Protein AF-A0A015JJI2-F1 (afdb_monomer_lite)

Secondary structure (DSSP, 8-state):
--HHHHHHHHHHHHHHHHT-STTEEEEE--S--HHHHHHHHHTTT-PPPPPSEEEEEEEETTEEEEEEE----TT------

pLDDT: mean 76.3, std 12.67, range [42.53, 95.12]

Organism: Rhizophagus irregularis (strain DAOM 197198w) (NCBI:txid1432141)

Sequence (81 aa):
MDEDTFVHRYCHQILEEIFNKAEFSLVWANGESESSKERRLLDDHNYGRKPDFWILVNIEEADRELIFGEIKPPHCTIAVN

Foldseek 3Di:
DDPQVVVVVVVVVVVCVVQVDPQKDKAAPPDDDPVNVVVCVVPVNPDDDDARIWMWGCPDPVDTDIGGHHDDDPPPPPPPD

Radius of gyration: 15.62 Å; chains: 1; bounding box: 36×35×40 Å

Structure (mmCIF, N/CA/C/O backbone):
data_AF-A0A015JJI2-F1
#
_entry.id   AF-A0A015JJI2-F1
#
loop_
_atom_site.group_PDB
_atom_site.id
_atom_site.type_symbol
_atom_site.label_atom_id
_atom_site.label_alt_id
_atom_site.label_comp_id
_atom_site.label_asym_id
_atom_site.label_entity_id
_atom_site.label_seq_id
_atom_site.pdbx_PDB_ins_code
_atom_site.Cartn_x
_atom_site.Cartn_y
_atom_site.Cartn_z
_atom_site.occupancy
_atom_site.B_iso_or_equiv
_atom_site.auth_seq_id
_atom_site.auth_comp_id
_atom_site.auth_asym_id
_atom_site.auth_atom_id
_atom_site.pdbx_PDB_model_num
ATOM 1 N N . MET A 1 1 ? 0.290 -11.586 -19.968 1.00 58.38 1 MET A N 1
ATOM 2 C CA . MET A 1 1 ? 0.573 -10.908 -18.688 1.00 58.38 1 MET A CA 1
ATOM 3 C C . MET A 1 1 ? 1.959 -11.369 -18.297 1.00 58.38 1 MET A C 1
ATOM 5 O O . MET A 1 1 ? 2.199 -12.563 -18.412 1.00 58.38 1 MET A O 1
ATOM 9 N N . ASP A 1 2 ? 2.869 -10.448 -18.007 1.00 74.88 2 ASP A N 1
ATOM 10 C CA . ASP A 1 2 ? 4.217 -10.803 -17.557 1.00 74.88 2 ASP A CA 1
ATOM 11 C C . ASP A 1 2 ? 4.152 -11.399 -16.131 1.00 74.88 2 ASP A C 1
ATOM 13 O O . ASP A 1 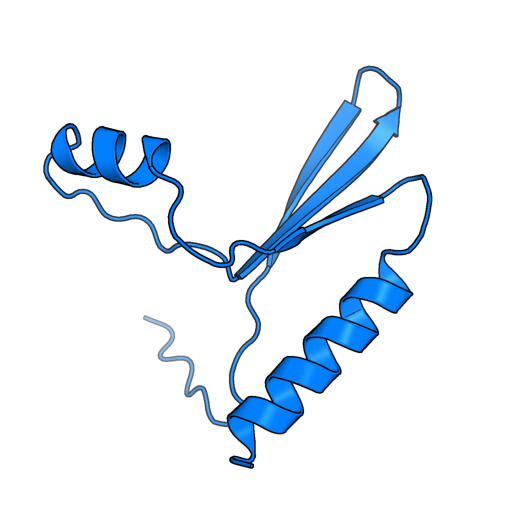2 ? 3.213 -11.106 -15.382 1.00 74.88 2 ASP A O 1
ATOM 17 N N . GLU A 1 3 ? 5.090 -12.288 -15.804 1.00 67.12 3 GLU A N 1
ATOM 18 C CA . GLU A 1 3 ? 5.143 -13.007 -14.526 1.00 67.12 3 GLU A CA 1
ATOM 19 C C . GLU A 1 3 ? 5.326 -12.039 -13.351 1.00 67.12 3 GLU A C 1
ATOM 21 O O . GLU A 1 3 ? 4.619 -12.165 -12.350 1.00 67.12 3 GLU A O 1
ATOM 26 N N . ASP A 1 4 ? 6.149 -10.999 -13.517 1.00 65.75 4 ASP A N 1
ATOM 27 C CA . ASP A 1 4 ? 6.352 -9.962 -12.499 1.00 65.75 4 ASP A CA 1
ATOM 28 C C . ASP A 1 4 ? 5.051 -9.201 -12.217 1.00 65.75 4 ASP A C 1
ATOM 30 O O . ASP A 1 4 ? 4.675 -8.988 -11.064 1.00 65.75 4 ASP A O 1
ATOM 34 N N . THR A 1 5 ? 4.295 -8.853 -13.260 1.00 70.50 5 THR A N 1
ATOM 35 C CA . THR A 1 5 ? 2.989 -8.194 -13.132 1.00 70.50 5 THR A CA 1
ATOM 36 C C . THR A 1 5 ? 1.972 -9.078 -12.403 1.00 70.50 5 THR A C 1
ATOM 38 O O . THR A 1 5 ? 1.151 -8.572 -11.632 1.00 70.50 5 THR A O 1
ATOM 41 N N . PHE A 1 6 ? 1.994 -10.393 -12.641 1.00 69.31 6 PHE A N 1
ATOM 42 C CA . PHE A 1 6 ? 1.105 -11.341 -11.967 1.00 69.31 6 PHE A CA 1
ATOM 43 C C . PHE A 1 6 ? 1.463 -11.491 -10.483 1.00 69.31 6 PHE A C 1
ATOM 45 O O . PHE A 1 6 ? 0.585 -11.350 -9.629 1.00 69.31 6 PHE A O 1
ATOM 52 N N . VAL A 1 7 ? 2.747 -11.699 -10.175 1.00 72.94 7 VAL A N 1
ATOM 53 C CA . VAL A 1 7 ? 3.257 -11.801 -8.800 1.00 72.94 7 VAL A CA 1
ATOM 54 C C . VAL A 1 7 ? 2.965 -10.517 -8.029 1.00 72.94 7 VAL A C 1
ATOM 56 O O . VAL A 1 7 ? 2.440 -10.575 -6.920 1.00 72.94 7 VAL A O 1
ATOM 59 N N . HIS A 1 8 ? 3.203 -9.351 -8.634 1.00 77.50 8 HIS A N 1
ATOM 60 C CA . HIS A 1 8 ? 2.953 -8.067 -7.987 1.00 77.50 8 HIS A CA 1
ATOM 61 C C . HIS A 1 8 ? 1.467 -7.867 -7.658 1.00 77.50 8 HIS A C 1
ATOM 63 O O . HIS A 1 8 ? 1.131 -7.476 -6.543 1.00 77.50 8 HIS A O 1
ATOM 69 N N . ARG A 1 9 ? 0.556 -8.210 -8.581 1.00 81.25 9 ARG A N 1
ATOM 70 C CA . ARG A 1 9 ? -0.894 -8.159 -8.319 1.00 81.25 9 ARG A CA 1
ATOM 71 C C . ARG A 1 9 ? -1.323 -9.108 -7.205 1.00 81.25 9 ARG A C 1
ATOM 73 O O . ARG A 1 9 ? -2.156 -8.734 -6.386 1.00 81.25 9 ARG A O 1
ATOM 80 N N . TYR A 1 10 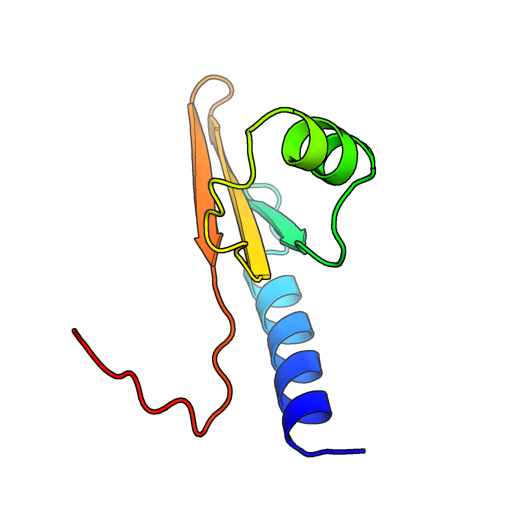? -0.762 -10.311 -7.170 1.00 86.12 10 TYR A N 1
ATOM 81 C CA . TYR A 1 10 ? -1.070 -11.282 -6.126 1.00 86.12 10 TYR A CA 1
ATOM 82 C C . TYR A 1 10 ? -0.569 -10.815 -4.750 1.00 86.12 10 TYR A C 1
ATOM 84 O O . TYR A 1 10 ? -1.293 -10.908 -3.761 1.00 86.12 10 TYR A O 1
ATOM 92 N N . CYS A 1 11 ? 0.627 -10.221 -4.688 1.00 86.38 11 CYS A N 1
ATOM 93 C CA . CYS A 1 11 ? 1.141 -9.597 -3.470 1.00 86.38 11 CYS A CA 1
ATOM 94 C C . CYS A 1 11 ? 0.249 -8.450 -2.981 1.00 86.38 11 CYS A C 1
ATOM 96 O O . CYS A 1 11 ? 0.021 -8.354 -1.778 1.00 86.38 11 CYS A O 1
ATOM 98 N N . HIS A 1 12 ? -0.282 -7.614 -3.885 1.00 88.88 12 HIS A N 1
ATOM 99 C CA . HIS A 1 12 ? -1.231 -6.556 -3.510 1.00 88.88 12 HIS A CA 1
ATOM 100 C C . HIS A 1 12 ? -2.468 -7.135 -2.825 1.00 88.88 12 HIS A C 1
ATOM 102 O O . HIS A 1 12 ? -2.808 -6.705 -1.729 1.00 88.88 12 HIS A O 1
ATOM 108 N N . GLN A 1 13 ? -3.074 -8.164 -3.421 1.00 90.81 13 GLN A N 1
ATOM 109 C CA . GLN A 1 13 ? -4.272 -8.809 -2.875 1.00 90.81 13 GLN A CA 1
ATOM 110 C C . GLN A 1 13 ? -4.029 -9.433 -1.497 1.00 90.81 13 GLN A C 1
ATOM 112 O O . GLN A 1 13 ? -4.832 -9.243 -0.589 1.00 90.81 13 GLN A O 1
ATOM 117 N N . ILE A 1 14 ? -2.909 -10.141 -1.318 1.00 93.19 14 ILE A N 1
ATOM 118 C CA . ILE A 1 14 ? -2.567 -10.745 -0.024 1.00 93.19 14 ILE A CA 1
ATOM 119 C C . ILE A 1 14 ? -2.323 -9.674 1.039 1.00 93.19 14 ILE A C 1
ATOM 121 O O . ILE A 1 14 ? -2.779 -9.824 2.169 1.00 93.19 14 ILE A O 1
ATOM 125 N N . LEU A 1 15 ? -1.589 -8.608 0.713 1.00 92.62 15 LEU A N 1
ATOM 126 C CA . LEU A 1 15 ? -1.303 -7.542 1.674 1.00 92.62 15 LEU A CA 1
ATOM 127 C C . LEU A 1 15 ? -2.584 -6.810 2.077 1.00 92.62 15 LEU A C 1
ATOM 129 O O . LEU A 1 15 ? -2.784 -6.552 3.262 1.00 92.62 15 LEU A O 1
ATOM 133 N N . GLU A 1 16 ? -3.472 -6.541 1.120 1.00 92.44 16 GLU A N 1
ATOM 134 C CA . GLU A 1 16 ? -4.803 -6.008 1.404 1.00 92.44 16 GLU A CA 1
ATOM 135 C C . GLU A 1 16 ? -5.585 -6.940 2.330 1.00 92.44 16 GLU A C 1
ATOM 137 O O . GLU A 1 16 ? -6.142 -6.464 3.309 1.00 92.44 16 GLU A O 1
ATOM 142 N N . GLU A 1 17 ? -5.575 -8.255 2.099 1.00 95.12 17 GLU A N 1
ATOM 143 C CA . GLU A 1 17 ? -6.262 -9.221 2.963 1.00 95.12 17 GLU A CA 1
ATOM 144 C C . GLU A 1 17 ? -5.672 -9.276 4.384 1.00 95.12 17 GLU A C 1
ATOM 146 O O . GLU A 1 17 ? -6.415 -9.233 5.365 1.00 95.12 17 GLU A O 1
ATOM 151 N N . ILE A 1 18 ? -4.341 -9.321 4.512 1.00 93.62 18 ILE A N 1
ATOM 152 C CA . ILE A 1 18 ? -3.641 -9.382 5.806 1.00 93.62 18 ILE A CA 1
ATOM 153 C C . ILE A 1 18 ? -3.933 -8.137 6.651 1.00 93.62 18 ILE A C 1
ATOM 155 O O . ILE A 1 18 ? -4.178 -8.251 7.857 1.00 93.62 18 ILE A O 1
ATOM 159 N N . PHE A 1 19 ? -3.900 -6.959 6.023 1.00 91.69 19 PHE A N 1
ATOM 160 C CA . PHE A 1 19 ? -4.067 -5.669 6.693 1.00 91.69 19 PHE A CA 1
ATOM 161 C C . PHE A 1 19 ? -5.493 -5.116 6.608 1.00 91.69 19 PHE A C 1
ATOM 163 O O . PHE A 1 19 ? -5.724 -3.976 7.007 1.00 91.69 19 PHE A O 1
ATOM 170 N N . ASN A 1 20 ? -6.471 -5.916 6.173 1.00 91.56 20 ASN A N 1
ATOM 171 C CA . ASN A 1 20 ? -7.889 -5.568 6.235 1.00 91.56 20 ASN A CA 1
ATOM 172 C C . ASN A 1 20 ? -8.433 -5.728 7.664 1.00 91.56 20 ASN A C 1
ATOM 174 O O . ASN A 1 20 ? -9.295 -6.565 7.944 1.00 91.56 20 ASN A O 1
ATOM 178 N N . LYS A 1 21 ? -7.890 -4.943 8.594 1.00 90.62 21 LYS A N 1
ATOM 179 C CA . LYS A 1 21 ? -8.382 -4.843 9.968 1.00 90.62 21 LYS A CA 1
ATOM 180 C C . LYS A 1 21 ? -8.415 -3.384 10.403 1.00 90.62 21 LYS A C 1
ATOM 182 O O . LYS A 1 21 ? -7.648 -2.572 9.901 1.00 90.62 21 LYS A O 1
ATOM 187 N N . ALA A 1 22 ? -9.296 -3.056 11.344 1.00 87.62 22 ALA A N 1
ATOM 188 C CA . ALA A 1 22 ? -9.525 -1.677 11.784 1.00 87.62 22 ALA A CA 1
ATOM 189 C C . ALA A 1 22 ? -8.284 -1.025 12.425 1.00 87.62 22 ALA A C 1
ATOM 191 O O . ALA A 1 22 ? -8.150 0.200 12.427 1.00 87.62 22 ALA A O 1
ATOM 192 N N . GLU A 1 23 ? -7.374 -1.840 12.953 1.00 89.62 23 GLU A N 1
ATOM 193 C CA . GLU A 1 23 ? -6.131 -1.402 13.581 1.00 89.62 23 GLU A CA 1
ATOM 194 C C . GLU A 1 23 ? -5.061 -0.999 12.557 1.00 89.62 23 GLU A C 1
ATOM 196 O O . GLU A 1 23 ? -4.065 -0.384 12.933 1.00 89.62 23 GLU A O 1
ATOM 201 N N . PHE A 1 24 ? -5.250 -1.313 11.271 1.00 90.31 24 PHE A N 1
ATOM 202 C CA . PHE A 1 24 ? -4.271 -1.050 10.222 1.00 90.31 24 PHE A CA 1
ATOM 203 C C . PHE A 1 24 ? -4.858 -0.207 9.091 1.00 90.31 24 PHE A C 1
ATOM 205 O O . PHE A 1 24 ? -6.017 -0.335 8.708 1.00 90.31 24 PHE A O 1
ATOM 212 N N . SER A 1 25 ? -4.018 0.642 8.508 1.00 90.00 25 SER A N 1
ATOM 213 C CA . SER A 1 25 ? -4.299 1.290 7.230 1.00 90.00 25 SER A CA 1
ATOM 214 C C . SER A 1 25 ? -3.135 1.048 6.284 1.00 90.00 25 SER A C 1
ATOM 216 O O . SER A 1 25 ? -2.045 1.588 6.481 1.00 90.00 25 SER A O 1
ATOM 218 N N . LEU A 1 26 ? -3.364 0.198 5.282 1.00 91.00 26 LEU A N 1
ATOM 219 C CA . LEU A 1 26 ? -2.421 -0.056 4.199 1.00 91.00 26 LEU A CA 1
ATOM 220 C C . LEU A 1 26 ? -2.534 1.058 3.157 1.00 91.00 26 LEU A C 1
ATOM 222 O O . LEU A 1 26 ? -3.610 1.306 2.611 1.00 91.00 26 LEU A O 1
ATOM 226 N N . VAL A 1 27 ? -1.413 1.707 2.851 1.00 88.50 27 VAL A N 1
ATOM 227 C CA . VAL A 1 27 ? -1.342 2.750 1.829 1.00 88.50 27 VAL A CA 1
ATOM 228 C C . VAL A 1 27 ? -0.298 2.380 0.792 1.00 88.50 27 VAL A C 1
ATOM 230 O O . VAL A 1 27 ? 0.894 2.270 1.083 1.00 88.50 27 VAL A O 1
ATOM 233 N N . TRP A 1 28 ? -0.753 2.235 -0.447 1.00 88.44 28 TRP A N 1
ATOM 234 C CA . TRP A 1 28 ? 0.121 2.027 -1.587 1.00 88.44 28 TRP A CA 1
ATOM 235 C C . TRP A 1 28 ? 0.828 3.319 -1.974 1.00 88.44 28 TRP A C 1
ATOM 237 O O . TRP A 1 28 ? 0.195 4.348 -2.218 1.00 88.44 28 TRP A O 1
ATOM 247 N N . ALA A 1 29 ? 2.142 3.257 -2.137 1.00 81.38 29 ALA A N 1
ATOM 248 C CA . ALA A 1 29 ? 2.937 4.379 -2.602 1.00 81.38 29 ALA A CA 1
ATOM 249 C C . ALA A 1 29 ? 2.934 4.445 -4.144 1.00 81.38 29 ALA A C 1
ATOM 251 O O . ALA A 1 29 ? 3.957 4.706 -4.780 1.00 81.38 29 ALA A O 1
ATOM 252 N N . ASN A 1 30 ? 1.784 4.218 -4.779 1.00 69.94 30 ASN A N 1
ATOM 253 C CA . ASN A 1 30 ? 1.661 4.147 -6.234 1.00 69.94 30 ASN A CA 1
ATOM 254 C C . ASN A 1 30 ? 1.648 5.565 -6.819 1.00 69.94 30 ASN A C 1
ATOM 256 O O . ASN A 1 30 ? 0.652 6.278 -6.741 1.00 69.94 30 ASN A O 1
ATOM 260 N N . GLY A 1 31 ? 2.769 5.984 -7.407 1.00 59.41 31 GLY A N 1
ATOM 261 C CA . GLY A 1 31 ? 2.907 7.313 -8.005 1.00 59.41 31 GLY A CA 1
ATOM 262 C C . GLY A 1 31 ? 3.368 8.379 -7.014 1.00 59.41 31 GLY A C 1
ATOM 263 O O . GLY A 1 31 ? 3.075 8.376 -5.821 1.00 59.41 31 GLY A O 1
ATOM 264 N N . GLU A 1 32 ? 4.246 9.247 -7.482 1.00 59.81 32 GLU A N 1
ATOM 265 C CA . GLU A 1 32 ? 4.671 10.412 -6.726 1.00 59.81 32 GLU A CA 1
ATOM 266 C C . GLU A 1 32 ? 3.531 11.435 -6.650 1.00 59.81 32 GLU A C 1
ATOM 268 O O . GLU A 1 32 ? 3.001 11.827 -7.689 1.00 59.81 32 GLU A O 1
ATOM 273 N N . SER A 1 33 ? 3.163 11.872 -5.440 1.00 64.62 33 SER A N 1
ATOM 274 C CA . SER A 1 33 ? 2.204 12.968 -5.273 1.00 64.62 33 SER A CA 1
ATOM 275 C C . SER A 1 33 ? 2.769 14.271 -5.839 1.00 64.62 33 SER A C 1
ATOM 277 O O . SER A 1 33 ? 3.977 14.496 -5.796 1.00 64.62 33 SER A O 1
ATOM 279 N N . GLU A 1 34 ? 1.907 15.177 -6.300 1.00 66.25 34 GLU A N 1
ATOM 280 C CA . GLU A 1 34 ? 2.338 16.508 -6.762 1.00 66.25 34 GLU A CA 1
ATOM 281 C C . GLU A 1 34 ? 3.150 17.253 -5.690 1.00 66.25 34 GLU A C 1
ATOM 283 O O . GLU A 1 34 ? 4.187 17.829 -5.989 1.00 66.25 34 GLU A O 1
ATOM 288 N N . SER A 1 35 ? 2.773 17.122 -4.413 1.00 65.88 35 SER A N 1
ATOM 289 C CA . SER A 1 35 ? 3.543 17.672 -3.290 1.00 65.88 35 SER A CA 1
ATOM 290 C C . SER A 1 35 ? 4.939 17.056 -3.136 1.00 65.88 35 SER A C 1
ATOM 292 O O . SER A 1 35 ? 5.873 17.731 -2.705 1.00 65.88 35 SER A O 1
ATOM 294 N N . SER A 1 36 ? 5.101 15.773 -3.479 1.00 66.44 36 SER A N 1
ATOM 295 C CA . SER A 1 36 ? 6.404 15.112 -3.501 1.00 66.44 36 SER A CA 1
ATOM 296 C C . SER A 1 36 ? 7.231 15.620 -4.684 1.00 66.44 36 SER A C 1
ATOM 298 O O . SER A 1 36 ? 8.398 15.924 -4.463 1.00 66.44 36 SER A O 1
ATOM 300 N N . LYS A 1 37 ? 6.626 15.844 -5.864 1.00 69.19 37 LYS A N 1
ATOM 301 C CA . LYS A 1 37 ? 7.298 16.466 -7.029 1.00 69.19 37 LYS A CA 1
ATOM 302 C C . LYS A 1 37 ? 7.810 17.856 -6.706 1.00 69.19 37 LYS A C 1
ATOM 304 O O . LYS A 1 37 ? 8.960 18.179 -6.982 1.00 69.19 37 LYS A O 1
ATOM 309 N N . GLU A 1 38 ? 6.967 18.663 -6.079 1.00 71.19 38 GLU A N 1
ATOM 310 C CA . GLU A 1 38 ? 7.273 20.052 -5.750 1.00 71.19 38 GLU A CA 1
ATOM 311 C C 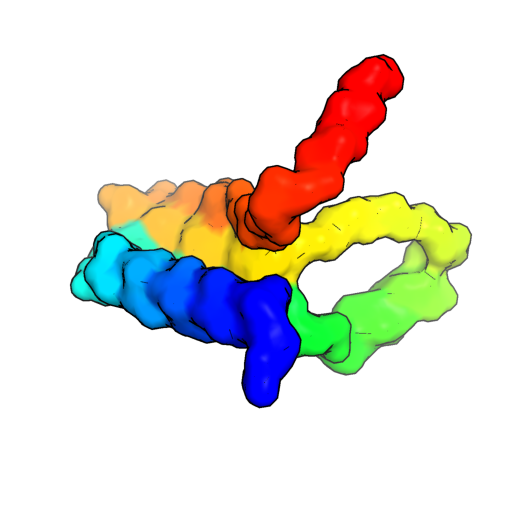. GLU A 1 38 ? 8.384 20.150 -4.695 1.00 71.19 38 GLU A C 1
ATOM 313 O O . GLU A 1 38 ? 9.336 20.909 -4.863 1.00 71.19 38 GLU A O 1
ATOM 318 N N . ARG A 1 39 ? 8.344 19.297 -3.660 1.00 69.19 39 ARG A N 1
ATOM 319 C CA . ARG A 1 39 ? 9.450 19.177 -2.694 1.00 69.19 39 ARG A CA 1
ATOM 320 C C . ARG A 1 39 ? 10.733 18.655 -3.339 1.00 69.19 39 ARG A C 1
ATOM 322 O O . ARG A 1 39 ? 11.802 19.139 -2.991 1.00 69.19 39 ARG A O 1
ATOM 329 N N . ARG A 1 40 ? 10.650 17.726 -4.300 1.00 68.50 40 ARG A N 1
ATOM 330 C CA . ARG A 1 40 ? 11.824 17.226 -5.042 1.00 68.50 40 ARG A CA 1
ATOM 331 C C . ARG A 1 40 ? 12.517 18.308 -5.863 1.00 68.50 40 ARG A C 1
ATOM 333 O O . ARG A 1 40 ? 13.738 18.271 -5.962 1.00 68.50 40 ARG A O 1
ATOM 340 N N . LEU A 1 41 ? 11.765 19.260 -6.416 1.00 69.62 41 LEU A N 1
ATOM 341 C CA . LEU A 1 41 ? 12.329 20.415 -7.125 1.00 69.62 41 LEU A CA 1
ATOM 342 C C . LEU A 1 41 ? 13.057 21.388 -6.181 1.00 69.62 41 LEU A C 1
ATOM 344 O O . LEU A 1 41 ? 13.933 22.120 -6.632 1.00 69.62 41 LEU A O 1
ATOM 348 N N . LEU A 1 42 ? 12.707 21.393 -4.890 1.00 75.25 42 LEU A N 1
ATOM 349 C CA . LEU A 1 42 ? 13.287 22.266 -3.864 1.00 75.25 42 LEU A CA 1
ATOM 350 C C . LEU A 1 42 ? 14.497 21.657 -3.130 1.00 75.25 42 LEU A C 1
ATOM 352 O O . LEU A 1 42 ? 15.396 22.406 -2.764 1.00 75.25 42 LEU A O 1
ATOM 356 N N . ASP A 1 43 ? 14.541 20.336 -2.921 1.00 71.38 43 ASP A N 1
ATOM 357 C CA . ASP A 1 43 ? 15.546 19.651 -2.072 1.00 71.38 43 ASP A CA 1
ATOM 358 C C . ASP A 1 43 ? 16.863 19.271 -2.794 1.00 71.38 43 ASP A C 1
ATOM 360 O O . ASP A 1 43 ? 17.592 18.366 -2.374 1.00 71.38 43 ASP A O 1
ATOM 364 N N . ASP A 1 44 ? 17.163 19.953 -3.904 1.00 65.94 44 ASP A N 1
ATOM 365 C CA . ASP A 1 44 ? 18.386 19.798 -4.710 1.00 65.94 44 ASP A CA 1
ATOM 366 C C . ASP A 1 44 ? 18.740 18.331 -5.029 1.00 65.94 44 ASP A C 1
ATOM 368 O O . ASP A 1 44 ? 19.899 17.924 -5.038 1.00 65.94 44 ASP A O 1
ATOM 372 N N . HIS A 1 45 ? 17.713 17.513 -5.290 1.00 60.19 45 HIS A N 1
ATOM 373 C CA . HIS A 1 45 ? 17.856 16.123 -5.730 1.00 60.19 45 HIS A CA 1
ATOM 374 C C . HIS A 1 45 ? 18.519 15.162 -4.721 1.00 60.19 45 HIS A C 1
ATOM 376 O O . HIS A 1 45 ? 19.030 14.113 -5.113 1.00 60.19 45 HIS A O 1
ATOM 382 N N . ASN A 1 46 ? 18.472 15.435 -3.413 1.00 59.34 46 ASN A N 1
ATOM 383 C CA . ASN A 1 46 ? 18.831 14.422 -2.413 1.00 59.34 46 ASN A CA 1
ATOM 384 C C . ASN A 1 46 ? 17.744 13.333 -2.345 1.00 59.34 46 ASN A C 1
ATOM 386 O O . ASN A 1 46 ? 16.751 13.442 -1.627 1.00 59.34 46 ASN A O 1
ATOM 390 N N . TYR A 1 47 ? 17.901 12.284 -3.154 1.00 66.19 47 TYR A N 1
ATOM 391 C CA . TYR A 1 47 ? 16.897 11.234 -3.304 1.00 66.19 47 TYR A CA 1
ATOM 392 C C . TYR A 1 47 ? 16.998 10.171 -2.203 1.00 66.19 47 TYR A C 1
ATOM 394 O O . TYR A 1 47 ? 17.961 9.409 -2.134 1.00 66.19 47 TYR A O 1
ATOM 402 N N . GLY A 1 48 ? 15.947 10.051 -1.393 1.00 66.31 48 GLY A N 1
ATOM 403 C CA . GLY A 1 48 ? 15.668 8.828 -0.642 1.00 66.31 48 GLY A CA 1
ATOM 404 C C . GLY A 1 48 ? 14.970 7.790 -1.523 1.00 66.31 48 GLY A C 1
ATOM 405 O O . GLY A 1 48 ? 14.245 8.137 -2.461 1.00 66.31 48 GLY A O 1
ATOM 406 N N . ARG A 1 49 ? 15.152 6.500 -1.222 1.00 73.06 49 ARG A N 1
ATOM 407 C CA . ARG A 1 49 ? 14.391 5.439 -1.888 1.00 73.06 49 ARG A CA 1
ATOM 408 C C . ARG A 1 49 ? 12.931 5.499 -1.446 1.00 73.06 49 ARG A C 1
ATOM 410 O O . ARG A 1 49 ? 12.639 5.494 -0.253 1.00 73.06 49 ARG A O 1
ATOM 417 N N . LYS A 1 50 ? 12.019 5.547 -2.416 1.00 77.94 50 LYS A N 1
ATOM 418 C CA . LYS A 1 50 ? 10.583 5.497 -2.153 1.00 77.94 50 LYS A CA 1
ATOM 419 C C . LYS A 1 50 ? 10.167 4.046 -1.842 1.00 77.94 50 LYS A C 1
ATOM 421 O O . LYS A 1 50 ? 10.502 3.177 -2.646 1.00 77.94 50 LYS A O 1
ATOM 426 N N . PRO A 1 51 ? 9.461 3.787 -0.727 1.00 85.50 51 PRO A N 1
ATOM 427 C CA . PRO A 1 51 ? 8.909 2.466 -0.428 1.00 85.50 51 PRO A CA 1
ATOM 428 C C . PRO A 1 51 ? 7.753 2.135 -1.381 1.00 85.50 51 PRO A C 1
ATOM 430 O O . PRO A 1 51 ? 7.181 3.042 -1.985 1.00 85.50 51 PRO A O 1
ATOM 433 N N . ASP A 1 52 ? 7.375 0.861 -1.479 1.00 85.50 52 ASP A N 1
ATOM 434 C CA . ASP A 1 52 ? 6.229 0.434 -2.297 1.00 85.50 52 ASP A CA 1
ATOM 435 C C . ASP A 1 52 ? 4.898 0.651 -1.566 1.00 85.50 52 ASP A C 1
ATOM 437 O O . ASP A 1 52 ? 3.878 0.970 -2.179 1.00 85.50 52 ASP A O 1
ATOM 441 N N . PHE A 1 53 ? 4.907 0.526 -0.240 1.00 88.56 53 PHE A N 1
ATOM 442 C CA . PHE A 1 53 ? 3.756 0.801 0.612 1.00 88.56 53 PHE A CA 1
ATOM 443 C C . PHE A 1 53 ? 4.196 1.205 2.019 1.00 88.56 53 PHE A C 1
ATOM 445 O O . PHE A 1 53 ? 5.350 1.019 2.417 1.00 88.56 53 PHE A O 1
ATOM 452 N N . TRP A 1 54 ? 3.259 1.745 2.787 1.00 90.88 54 TRP A N 1
ATOM 453 C CA . TRP A 1 54 ? 3.398 1.865 4.231 1.00 90.88 54 TRP A CA 1
ATOM 454 C C . TRP A 1 54 ? 2.114 1.448 4.939 1.00 90.88 54 TRP A C 1
ATOM 456 O O . TRP A 1 54 ? 1.027 1.480 4.361 1.00 90.88 54 TRP A O 1
ATOM 466 N N . ILE A 1 55 ? 2.251 1.050 6.198 1.00 91.12 55 ILE A N 1
ATOM 467 C CA . ILE A 1 55 ? 1.149 0.661 7.070 1.00 91.12 55 ILE A CA 1
ATOM 468 C C . ILE A 1 55 ? 1.127 1.628 8.240 1.00 91.12 55 ILE A C 1
ATOM 470 O O . ILE A 1 55 ? 2.143 1.827 8.907 1.00 91.12 55 ILE A O 1
ATOM 474 N N . LEU A 1 56 ? -0.035 2.221 8.480 1.00 89.75 56 LEU A N 1
ATOM 475 C CA . LEU A 1 56 ? -0.313 2.938 9.713 1.00 89.75 56 LEU A CA 1
ATOM 476 C C . LEU A 1 56 ? -0.923 1.952 10.707 1.00 89.75 56 LEU A C 1
ATOM 478 O O . LEU A 1 56 ? -1.960 1.360 10.408 1.00 89.75 56 LEU A O 1
ATOM 482 N N . VAL A 1 57 ? -0.292 1.781 11.863 1.00 88.69 57 VAL A N 1
ATOM 483 C CA . VAL A 1 57 ? -0.822 0.970 12.961 1.00 88.69 57 VAL A CA 1
ATOM 484 C C . VAL A 1 57 ? -1.458 1.901 13.983 1.00 88.69 57 VAL A C 1
ATOM 486 O O . VAL A 1 57 ? -0.791 2.783 14.519 1.00 88.69 57 VAL A O 1
ATOM 489 N N . ASN A 1 58 ? -2.743 1.709 14.255 1.00 80.06 58 ASN A N 1
ATOM 490 C CA . ASN A 1 58 ? -3.468 2.414 15.303 1.00 80.06 58 ASN A CA 1
ATOM 491 C C . ASN A 1 58 ? -3.398 1.573 16.582 1.00 80.06 58 ASN A C 1
ATOM 493 O O . ASN A 1 58 ? -4.249 0.710 16.793 1.00 80.06 58 ASN A O 1
ATOM 497 N N . ILE A 1 59 ? -2.363 1.789 17.399 1.00 71.50 59 ILE A N 1
ATOM 498 C CA . ILE A 1 59 ? -2.151 1.020 18.636 1.00 71.50 59 ILE A CA 1
ATOM 499 C C . ILE A 1 59 ? -2.920 1.664 19.802 1.00 71.50 59 ILE A C 1
ATOM 501 O O . ILE A 1 59 ? -3.400 0.932 20.654 1.00 71.50 59 ILE A O 1
ATOM 505 N N . GLU A 1 60 ? -3.143 2.988 19.779 1.00 69.06 60 GLU A N 1
ATOM 506 C CA . GLU A 1 60 ? -4.080 3.769 20.617 1.00 69.06 60 GLU A CA 1
ATOM 507 C C . GLU A 1 60 ? -4.152 5.225 20.077 1.00 69.06 60 GLU A C 1
ATOM 509 O O . GLU A 1 60 ? -3.359 5.593 19.212 1.00 69.06 60 GLU A O 1
ATOM 514 N N . GLU A 1 61 ? -5.088 6.081 20.530 1.00 61.72 61 GLU A N 1
ATOM 515 C CA . GLU A 1 61 ? -5.293 7.446 19.973 1.00 61.72 61 GLU A CA 1
ATOM 516 C C . GLU A 1 61 ? -4.022 8.324 19.930 1.00 61.72 61 GLU A C 1
ATOM 518 O O . GLU A 1 61 ? -3.916 9.196 19.062 1.00 61.72 61 GLU A O 1
ATOM 523 N N . ALA A 1 62 ? -3.060 8.080 20.827 1.00 63.91 62 ALA A N 1
ATOM 524 C CA . ALA A 1 62 ? -1.789 8.801 20.905 1.00 63.91 62 ALA A CA 1
ATOM 525 C C . ALA A 1 62 ? -0.618 8.095 20.191 1.00 63.91 62 ALA A C 1
ATOM 527 O O . ALA A 1 62 ? 0.336 8.768 19.801 1.00 63.91 62 ALA A O 1
ATOM 528 N N . ASP A 1 63 ? -0.714 6.782 19.961 1.00 62.22 63 ASP A N 1
ATOM 529 C CA . ASP A 1 63 ? 0.384 5.950 19.470 1.00 62.22 63 ASP A CA 1
ATOM 530 C C . ASP A 1 63 ? 0.037 5.374 18.094 1.00 62.22 63 ASP A C 1
ATOM 532 O O . ASP A 1 63 ? -0.612 4.332 17.944 1.00 62.22 63 ASP A O 1
ATOM 536 N N . ARG A 1 64 ? 0.476 6.102 17.062 1.00 75.88 64 ARG A N 1
ATOM 537 C CA . ARG A 1 64 ? 0.440 5.650 15.670 1.00 75.88 64 ARG A CA 1
ATOM 538 C C . ARG A 1 64 ? 1.839 5.246 15.239 1.00 75.88 64 ARG A C 1
ATOM 540 O O . ARG A 1 64 ? 2.734 6.089 15.200 1.00 75.88 64 ARG A O 1
ATOM 547 N N . GLU A 1 65 ? 2.017 3.982 14.875 1.00 85.12 65 GLU A N 1
ATOM 548 C CA . GLU A 1 65 ? 3.271 3.498 14.296 1.00 85.12 65 GLU A CA 1
ATOM 549 C C . GLU A 1 65 ? 3.186 3.511 12.766 1.00 85.12 65 GLU A C 1
ATOM 551 O O . GLU A 1 65 ? 2.133 3.238 12.184 1.00 85.12 65 GLU A O 1
ATOM 556 N N . LEU A 1 66 ? 4.295 3.854 12.107 1.00 87.75 66 LEU A N 1
ATOM 557 C CA . LEU A 1 66 ? 4.409 3.861 10.652 1.00 87.75 66 LEU A CA 1
ATOM 558 C C . LEU A 1 66 ? 5.459 2.840 10.216 1.00 87.75 66 LEU A C 1
ATOM 560 O O . LEU A 1 66 ? 6.635 2.975 10.550 1.00 87.75 66 LEU A O 1
ATOM 564 N N . ILE A 1 67 ? 5.036 1.853 9.429 1.00 90.00 67 ILE A N 1
ATOM 565 C CA . ILE A 1 67 ? 5.895 0.774 8.931 1.00 90.00 67 ILE A CA 1
ATOM 566 C C . ILE A 1 67 ? 6.023 0.897 7.413 1.00 90.00 67 ILE A C 1
ATOM 568 O O . ILE A 1 67 ? 5.014 0.968 6.718 1.00 90.00 67 ILE A O 1
ATOM 572 N N . PHE A 1 68 ? 7.248 0.889 6.885 1.00 89.31 68 PHE A N 1
ATOM 573 C CA . PHE A 1 68 ? 7.522 0.934 5.443 1.00 89.31 68 PHE A CA 1
ATOM 574 C C . PHE A 1 68 ? 7.789 -0.465 4.878 1.00 89.31 68 PHE A C 1
ATOM 576 O O . PHE A 1 68 ? 8.462 -1.270 5.521 1.00 89.31 68 PHE A 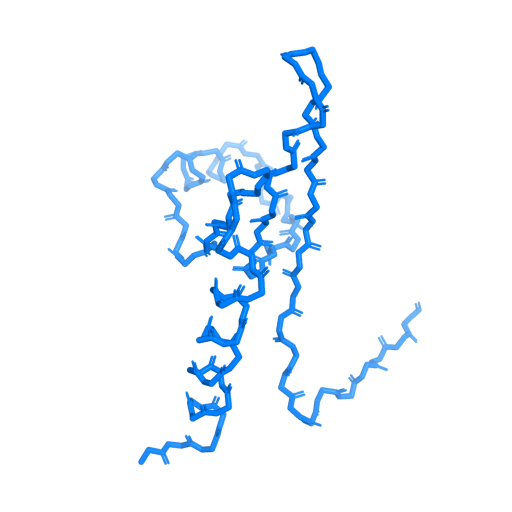O 1
ATOM 583 N N . GLY A 1 69 ? 7.307 -0.741 3.663 1.00 88.88 69 GLY A N 1
ATOM 584 C CA . GLY A 1 69 ? 7.476 -2.031 2.993 1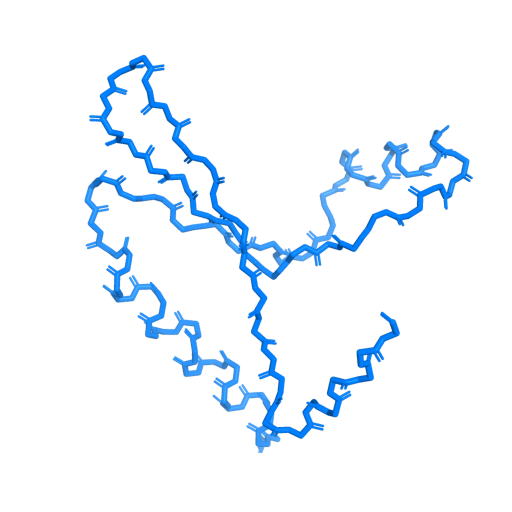.00 88.88 69 GLY A CA 1
ATOM 585 C C . GLY A 1 69 ? 7.885 -1.916 1.523 1.00 88.88 69 GLY A C 1
ATOM 586 O O . GLY A 1 69 ? 7.558 -0.946 0.837 1.00 88.88 69 GLY A O 1
ATOM 587 N N . GLU A 1 70 ? 8.604 -2.933 1.041 1.00 87.56 70 GLU A N 1
ATOM 588 C CA . GLU A 1 70 ? 9.003 -3.099 -0.362 1.00 87.56 70 GLU A CA 1
ATOM 589 C C . GLU A 1 70 ? 8.621 -4.503 -0.860 1.00 87.56 70 GLU A C 1
ATOM 591 O O . GLU A 1 70 ? 8.835 -5.494 -0.159 1.00 87.56 70 GLU A O 1
ATOM 596 N N . ILE A 1 71 ? 8.101 -4.603 -2.083 1.00 84.31 71 ILE A N 1
ATOM 597 C CA . ILE A 1 71 ? 7.802 -5.857 -2.778 1.00 84.31 71 ILE A CA 1
ATOM 598 C C . ILE A 1 71 ? 8.954 -6.133 -3.741 1.00 84.31 71 ILE A C 1
ATOM 600 O O . ILE A 1 71 ? 9.121 -5.467 -4.763 1.00 84.31 71 ILE A O 1
ATOM 604 N N . LYS A 1 72 ? 9.778 -7.130 -3.416 1.00 81.25 72 LYS A N 1
ATOM 605 C CA . LYS A 1 72 ? 10.904 -7.518 -4.268 1.00 81.25 72 LYS A CA 1
ATOM 606 C C . LYS A 1 72 ? 10.456 -8.472 -5.373 1.00 81.25 72 LYS A C 1
ATOM 608 O O . LYS A 1 72 ? 9.712 -9.407 -5.080 1.00 81.25 72 LYS A O 1
ATOM 613 N N . PRO A 1 73 ? 10.951 -8.297 -6.610 1.00 73.25 73 PRO A N 1
ATOM 614 C CA . PRO A 1 73 ? 10.779 -9.308 -7.639 1.00 73.25 73 PRO A CA 1
ATOM 615 C C . PRO A 1 73 ? 11.526 -10.594 -7.244 1.00 73.25 73 PRO A C 1
ATOM 617 O O . PRO A 1 73 ? 12.540 -10.525 -6.533 1.00 73.25 73 PRO A O 1
ATOM 620 N N . PRO A 1 74 ? 11.076 -11.763 -7.727 1.00 68.56 74 PRO A N 1
ATOM 621 C CA . PRO A 1 74 ? 11.634 -13.067 -7.358 1.00 68.56 74 PRO A CA 1
ATOM 622 C C . PRO A 1 74 ? 13.131 -13.218 -7.683 1.00 68.56 74 PRO A C 1
ATOM 624 O O . PRO A 1 74 ? 13.820 -14.014 -7.049 1.00 68.56 74 PRO A O 1
ATOM 627 N N . HIS A 1 75 ? 13.662 -12.422 -8.617 1.00 66.81 75 HIS A N 1
ATOM 628 C CA . HIS A 1 75 ? 15.074 -12.429 -9.019 1.00 66.81 75 HIS A CA 1
ATOM 629 C C . HIS A 1 75 ? 15.883 -11.228 -8.511 1.00 66.81 75 HIS A C 1
ATOM 631 O O . HIS A 1 75 ? 16.915 -10.889 -9.088 1.00 66.81 75 HIS A O 1
ATOM 637 N N . CYS A 1 76 ? 15.448 -10.564 -7.436 1.00 59.41 76 CYS A N 1
ATOM 638 C CA . CYS A 1 76 ? 16.231 -9.481 -6.850 1.00 59.41 76 CYS A CA 1
ATOM 639 C C . CYS A 1 76 ? 17.516 -10.034 -6.204 1.00 59.41 76 CYS A C 1
ATOM 641 O O . CYS A 1 76 ? 17.508 -10.487 -5.060 1.00 59.41 76 CYS A O 1
ATOM 643 N N . THR A 1 77 ? 18.640 -9.992 -6.924 1.00 57.78 77 THR A N 1
ATOM 644 C CA . THR A 1 77 ? 19.972 -10.155 -6.336 1.00 57.78 77 THR A CA 1
ATOM 645 C C . THR A 1 77 ? 20.228 -8.957 -5.433 1.00 57.78 77 THR A C 1
ATOM 647 O O . THR A 1 77 ? 20.555 -7.864 -5.893 1.00 57.78 77 THR A O 1
ATOM 650 N N . ILE A 1 78 ? 20.043 -9.148 -4.128 1.00 59.72 78 ILE A N 1
ATOM 651 C CA . ILE A 1 78 ? 20.418 -8.151 -3.131 1.00 59.72 78 ILE A CA 1
ATOM 652 C C . ILE A 1 78 ? 21.947 -8.057 -3.163 1.00 59.72 78 ILE A C 1
ATOM 654 O O . ILE A 1 78 ? 22.642 -8.890 -2.585 1.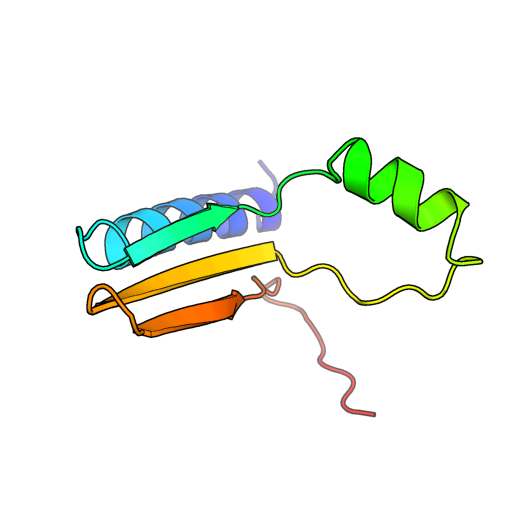00 59.72 78 ILE A O 1
ATOM 658 N N . ALA A 1 79 ? 22.482 -7.060 -3.867 1.00 54.41 79 ALA A N 1
ATOM 659 C CA . ALA A 1 79 ? 23.848 -6.616 -3.644 1.00 54.41 79 ALA A CA 1
ATOM 660 C C . ALA A 1 79 ? 23.858 -5.910 -2.283 1.00 54.41 79 ALA A C 1
ATOM 662 O O . ALA A 1 79 ? 23.482 -4.745 -2.166 1.00 54.41 79 ALA A O 1
ATOM 663 N N . VAL A 1 80 ? 24.184 -6.668 -1.238 1.00 46.25 80 VAL A N 1
ATOM 664 C CA . VAL A 1 80 ? 24.514 -6.113 0.074 1.00 46.25 80 VAL A CA 1
ATOM 665 C C . VAL A 1 80 ? 25.852 -5.393 -0.107 1.00 46.25 80 VAL A C 1
ATOM 667 O O . VAL A 1 80 ? 26.872 -6.057 -0.291 1.00 46.25 80 VAL A O 1
ATOM 670 N N . ASN A 1 81 ? 25.824 -4.059 -0.144 1.00 42.53 81 ASN A N 1
ATOM 671 C CA . ASN A 1 81 ? 27.017 -3.218 -0.006 1.00 42.53 81 ASN A CA 1
ATOM 672 C C . ASN A 1 81 ? 27.325 -2.998 1.473 1.00 42.53 81 ASN A C 1
ATOM 674 O O . ASN A 1 81 ? 26.353 -2.806 2.239 1.00 42.53 81 ASN A O 1
#